Protein AF-A0A939ZIM8-F1 (afdb_monomer_lite)

Secondary structure (DSSP, 8-state):
--HHHHH--TTS--TTHHHHHTS-HHHHHHHHHHHHT-HHHHHHIIIIISSS---S-TTS---SS-HHHHHHHHHHHHHHHHHHHHHHHHHHHHHHT--HHHHHHHHHHHHHHHHHHHH-TT--HHHHHTT--STHHHHHHHHHHHTTSEEEEESS------TT-TT---PPPEEEEE--

Foldseek 3Di:
DALCCVLDPPPDPQPPLLVLLQAALVVLVVVLCCLVPPVLLVVCCVVQPPPDNRDLCPPPDCDVPGSVNLNVVSVSNSVSSVSSSVSLVVLVVCVVVDDPVLVVCLVVLVVQLVVCLVVFQLDGPVRSCVVDVDNSNSSSSSVCSNVVQKHKDAPDDDDDDDPPDSRDCPDGRITIDGDD

Structure (mmCIF, N/CA/C/O backbone):
data_AF-A0A939ZIM8-F1
#
_entry.id   AF-A0A939ZIM8-F1
#
loop_
_atom_site.group_PDB
_atom_site.id
_atom_site.type_symbol
_atom_site.label_atom_id
_atom_site.label_alt_id
_atom_site.label_comp_id
_atom_site.label_asym_id
_atom_site.label_entity_id
_atom_site.label_seq_id
_atom_site.pdbx_PDB_ins_code
_atom_site.Cartn_x
_atom_site.Cartn_y
_atom_site.Cartn_z
_atom_site.occupancy
_atom_site.B_iso_or_equiv
_atom_site.auth_seq_id
_atom_site.auth_comp_id
_atom_site.auth_asym_id
_atom_site.auth_atom_id
_atom_site.pdbx_PDB_model_num
ATOM 1 N N . MET A 1 1 ? -9.251 -16.105 5.225 1.00 58.62 1 MET A N 1
ATOM 2 C CA . MET A 1 1 ? -8.237 -15.413 4.409 1.00 58.62 1 MET A CA 1
ATOM 3 C C . MET A 1 1 ? -8.562 -13.943 4.479 1.00 58.62 1 MET A C 1
ATOM 5 O O . MET A 1 1 ? -9.682 -13.580 4.121 1.00 58.62 1 MET A O 1
ATOM 9 N N . ASN A 1 2 ? -7.667 -13.135 5.041 1.00 76.31 2 ASN A N 1
ATOM 10 C CA . ASN A 1 2 ? -7.927 -11.701 5.096 1.00 76.31 2 ASN A CA 1
ATOM 11 C C . ASN A 1 2 ? -7.755 -11.082 3.686 1.00 76.31 2 ASN A C 1
ATOM 13 O O . ASN A 1 2 ? -7.183 -11.707 2.790 1.00 76.31 2 ASN A O 1
ATOM 17 N N . ILE A 1 3 ? -8.266 -9.868 3.463 1.00 86.12 3 ILE A N 1
ATOM 18 C CA . ILE A 1 3 ? -8.211 -9.214 2.145 1.00 86.12 3 ILE A CA 1
ATOM 19 C C . ILE A 1 3 ? -6.773 -8.913 1.698 1.00 86.12 3 ILE A C 1
ATOM 21 O O . ILE A 1 3 ? -6.478 -8.968 0.510 1.00 86.12 3 ILE A O 1
ATOM 25 N N . TYR A 1 4 ? -5.860 -8.666 2.636 1.00 90.12 4 TYR A N 1
ATOM 26 C CA . TYR A 1 4 ? -4.444 -8.476 2.337 1.00 90.12 4 TYR A CA 1
ATOM 27 C C . TYR A 1 4 ? -3.822 -9.746 1.734 1.00 90.12 4 TYR A C 1
ATOM 29 O O . TYR A 1 4 ? -3.212 -9.677 0.673 1.00 90.12 4 TYR A O 1
ATOM 37 N N . GLU A 1 5 ? -4.039 -10.915 2.340 1.00 87.62 5 GLU A N 1
ATOM 38 C CA . GLU A 1 5 ? -3.524 -12.203 1.850 1.00 87.62 5 GLU A CA 1
ATOM 39 C C . GLU A 1 5 ? -4.113 -12.592 0.490 1.00 87.62 5 GLU A C 1
ATOM 41 O O . GLU A 1 5 ? -3.442 -13.243 -0.306 1.00 87.62 5 GLU A O 1
ATOM 46 N N . HIS A 1 6 ? -5.356 -12.183 0.215 1.00 87.62 6 HIS A N 1
ATOM 47 C CA . HIS A 1 6 ? -5.983 -12.383 -1.090 1.00 87.62 6 HIS A CA 1
ATOM 48 C C . HIS A 1 6 ? -5.281 -11.595 -2.204 1.00 87.62 6 HIS A C 1
ATOM 50 O O . HIS A 1 6 ? -5.173 -12.069 -3.332 1.00 87.62 6 HIS A O 1
ATOM 56 N N . PHE A 1 7 ? -4.836 -10.375 -1.900 1.00 90.50 7 PHE A N 1
ATOM 57 C CA . PHE A 1 7 ? -4.206 -9.486 -2.874 1.00 90.50 7 PHE A CA 1
ATOM 58 C C . PHE A 1 7 ? -2.703 -9.718 -3.000 1.00 90.50 7 PHE A C 1
ATOM 60 O O . PHE A 1 7 ? -2.153 -9.622 -4.101 1.00 90.50 7 PHE A O 1
ATOM 67 N N . PHE A 1 8 ? -2.049 -10.026 -1.884 1.00 91.38 8 PHE A N 1
ATOM 68 C CA . PHE A 1 8 ? -0.603 -10.100 -1.774 1.00 91.38 8 PHE A CA 1
ATOM 69 C C . PHE A 1 8 ? -0.187 -11.486 -1.296 1.00 91.38 8 PHE A C 1
ATOM 71 O O . PHE A 1 8 ? 0.056 -11.737 -0.116 1.00 91.38 8 PHE A O 1
ATOM 78 N N . HIS A 1 9 ? -0.079 -12.403 -2.254 1.00 80.69 9 HIS A N 1
ATOM 79 C CA . HIS A 1 9 ? 0.548 -13.695 -2.017 1.00 80.69 9 HIS A CA 1
ATOM 80 C C . HIS A 1 9 ? 2.055 -13.524 -1.806 1.00 80.69 9 HIS A C 1
ATOM 82 O O . HIS A 1 9 ? 2.715 -12.829 -2.577 1.00 80.69 9 HIS A O 1
ATOM 88 N N . LYS A 1 10 ? 2.600 -14.199 -0.786 1.00 71.75 10 LYS A N 1
ATOM 89 C CA . LYS A 1 10 ? 4.032 -14.153 -0.431 1.00 71.75 10 LYS A CA 1
ATOM 90 C C . LYS A 1 10 ? 4.967 -14.692 -1.514 1.00 71.75 10 LYS A C 1
ATOM 92 O O . LYS A 1 10 ? 6.160 -14.435 -1.459 1.00 71.75 10 LYS A O 1
ATOM 97 N N . GLU A 1 11 ? 4.433 -15.468 -2.451 1.00 71.81 11 GLU A N 1
ATOM 98 C CA . GLU A 1 11 ? 5.189 -16.040 -3.569 1.00 71.81 11 GLU A CA 1
ATOM 99 C C . GLU A 1 11 ? 5.441 -15.024 -4.692 1.00 71.81 11 GLU A C 1
ATOM 101 O O . GLU A 1 11 ? 6.295 -15.250 -5.544 1.00 71.81 11 GLU A O 1
ATOM 106 N N . ASN A 1 12 ? 4.730 -13.894 -4.687 1.00 76.88 12 ASN A N 1
ATOM 107 C CA . ASN A 1 12 ? 4.949 -12.824 -5.647 1.00 76.88 12 ASN A CA 1
ATOM 108 C C . ASN A 1 12 ? 6.072 -11.898 -5.158 1.00 76.88 12 ASN A C 1
ATOM 110 O O . ASN A 1 12 ? 6.051 -11.429 -4.018 1.00 76.88 12 ASN A O 1
ATOM 114 N N . ASP A 1 13 ? 7.009 -11.581 -6.050 1.00 74.38 13 ASP A N 1
ATOM 115 C CA . ASP A 1 13 ? 8.093 -10.624 -5.805 1.00 74.38 13 ASP A CA 1
ATOM 116 C C . ASP A 1 13 ? 7.582 -9.177 -5.947 1.00 74.38 13 ASP A C 1
ATOM 118 O O . ASP A 1 13 ? 7.803 -8.495 -6.952 1.00 74.38 13 ASP A O 1
ATOM 122 N N . TRP A 1 14 ? 6.789 -8.732 -4.965 1.00 83.56 14 TRP A N 1
ATOM 123 C CA . TRP A 1 14 ? 6.252 -7.372 -4.933 1.00 83.56 14 TRP A CA 1
ATOM 124 C C . TRP A 1 14 ? 7.333 -6.374 -4.517 1.00 83.56 14 TRP A C 1
ATOM 126 O O . TRP A 1 14 ? 7.679 -6.257 -3.337 1.00 83.56 14 TRP A O 1
ATOM 136 N N . LYS A 1 15 ? 7.825 -5.606 -5.487 1.00 80.88 15 LYS A N 1
ATOM 137 C CA . LYS A 1 15 ? 8.842 -4.580 -5.261 1.00 80.88 15 LYS A CA 1
ATOM 138 C C . LYS A 1 15 ? 8.319 -3.490 -4.319 1.00 80.88 15 LYS A C 1
ATOM 140 O O . LYS A 1 15 ? 7.326 -2.840 -4.624 1.00 80.88 15 LYS A O 1
ATOM 145 N N . ASP A 1 16 ? 8.997 -3.287 -3.189 1.00 87.38 16 ASP A N 1
ATOM 146 C CA . ASP A 1 16 ? 8.735 -2.193 -2.237 1.00 87.38 16 ASP A CA 1
ATOM 147 C C . ASP A 1 16 ? 7.272 -2.084 -1.760 1.00 87.38 16 ASP A C 1
ATOM 149 O O . ASP A 1 16 ? 6.768 -1.009 -1.430 1.00 87.38 16 ASP A O 1
ATOM 153 N N . LEU A 1 17 ? 6.579 -3.225 -1.673 1.00 92.44 17 LEU A N 1
ATOM 154 C CA . LEU A 1 17 ? 5.155 -3.300 -1.340 1.00 92.44 17 LEU A CA 1
ATOM 155 C C . LEU A 1 17 ? 4.778 -2.525 -0.067 1.00 92.44 17 LEU A C 1
ATOM 157 O O . LEU A 1 17 ? 3.786 -1.797 -0.051 1.00 92.44 17 LEU A O 1
ATOM 161 N N . ASP A 1 18 ? 5.572 -2.666 0.998 1.00 93.25 18 ASP A N 1
ATOM 162 C CA . ASP A 1 18 ? 5.320 -1.993 2.278 1.00 93.25 18 ASP A CA 1
ATOM 163 C C . ASP A 1 18 ? 5.359 -0.465 2.139 1.00 93.25 18 ASP A C 1
ATOM 165 O O . ASP A 1 18 ? 4.542 0.227 2.746 1.00 93.25 18 ASP A O 1
ATOM 169 N N . PHE A 1 19 ? 6.263 0.064 1.307 1.00 93.31 19 PHE A N 1
ATOM 170 C CA . PHE A 1 19 ? 6.347 1.495 1.029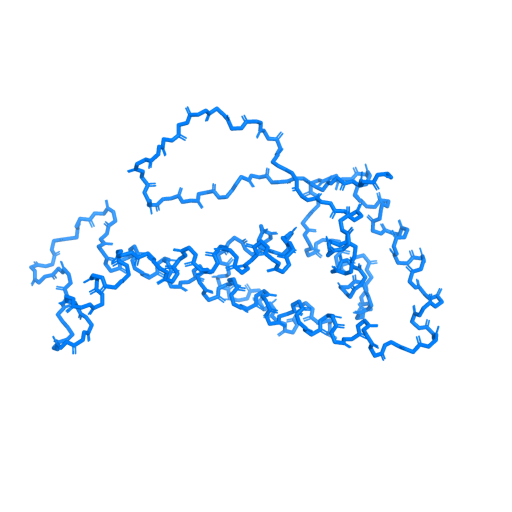 1.00 93.31 19 PHE A CA 1
ATOM 171 C C . PHE A 1 19 ? 5.074 1.995 0.341 1.00 93.31 19 PHE A C 1
ATOM 173 O O . PHE A 1 19 ? 4.508 3.001 0.765 1.00 93.31 19 PHE A O 1
ATOM 180 N N . PHE A 1 20 ? 4.583 1.284 -0.676 1.00 95.38 20 PHE A N 1
ATOM 181 C CA . PHE A 1 20 ? 3.378 1.690 -1.404 1.00 95.38 20 PHE A CA 1
ATOM 182 C C . PHE A 1 20 ? 2.101 1.543 -0.565 1.00 95.38 20 PHE A C 1
ATOM 184 O O . PHE A 1 20 ? 1.235 2.419 -0.597 1.00 95.38 20 PHE A O 1
ATOM 191 N N . LEU A 1 21 ? 1.986 0.490 0.248 1.00 96.25 21 LEU A N 1
ATOM 192 C CA . LEU A 1 21 ? 0.843 0.296 1.152 1.00 96.25 21 LEU A CA 1
ATOM 193 C C . LEU A 1 21 ? 0.703 1.418 2.188 1.00 96.25 21 LEU A C 1
ATOM 195 O O . LEU A 1 21 ? -0.404 1.714 2.631 1.00 96.25 21 LEU A O 1
ATOM 199 N N . ARG A 1 22 ? 1.804 2.084 2.540 1.00 95.81 22 ARG A N 1
ATOM 200 C CA . ARG A 1 22 ? 1.831 3.228 3.462 1.00 95.81 22 ARG A CA 1
ATOM 201 C C . ARG A 1 22 ? 1.342 4.547 2.860 1.00 95.81 22 ARG A C 1
ATOM 203 O O . ARG A 1 22 ? 1.196 5.517 3.603 1.00 95.81 22 ARG A O 1
ATOM 210 N N . LYS A 1 23 ? 1.135 4.617 1.543 1.00 96.38 23 LYS A N 1
ATOM 211 C CA . LYS A 1 23 ? 0.751 5.847 0.835 1.00 96.38 23 LYS A CA 1
ATOM 212 C C . LYS A 1 23 ? -0.759 6.012 0.737 1.00 96.38 23 LYS A C 1
ATOM 214 O O . LYS A 1 23 ? -1.500 5.027 0.697 1.00 96.38 23 LYS A O 1
ATOM 219 N N . ARG A 1 24 ? -1.213 7.261 0.648 1.00 97.38 24 ARG A N 1
ATOM 220 C CA . ARG A 1 24 ? -2.592 7.574 0.252 1.00 97.38 24 ARG A CA 1
ATOM 221 C C . ARG A 1 24 ? -2.820 7.276 -1.222 1.00 97.38 24 ARG A C 1
ATOM 223 O O . ARG A 1 24 ? -1.869 7.186 -2.004 1.00 97.38 24 ARG A O 1
ATOM 230 N N . MET A 1 25 ? -4.085 7.170 -1.619 1.00 97.56 25 MET A N 1
ATOM 231 C CA . MET A 1 25 ? -4.433 6.924 -3.021 1.00 97.56 25 MET A CA 1
ATOM 232 C C . MET A 1 25 ? -3.905 8.028 -3.947 1.00 97.56 25 MET A C 1
ATOM 234 O O . MET A 1 25 ? -3.397 7.738 -5.028 1.00 97.56 25 MET A O 1
ATOM 238 N N . SER A 1 26 ? -3.974 9.290 -3.515 1.00 96.75 26 SER A N 1
ATOM 239 C CA . SER A 1 26 ? -3.458 10.437 -4.275 1.00 96.75 26 SER A CA 1
ATOM 240 C C . SER A 1 26 ? -1.950 10.349 -4.528 1.00 96.75 26 SER A C 1
ATOM 242 O O . SER A 1 26 ? -1.504 10.547 -5.654 1.00 96.75 26 SER A O 1
ATOM 244 N N . GLU A 1 27 ? -1.174 9.965 -3.515 1.00 95.88 27 GLU A N 1
ATOM 245 C CA . GLU A 1 27 ? 0.277 9.773 -3.626 1.00 95.88 27 GLU A CA 1
ATOM 246 C C . GLU A 1 27 ? 0.620 8.619 -4.585 1.00 95.88 27 GLU A C 1
ATOM 248 O O . GLU A 1 27 ? 1.544 8.725 -5.389 1.00 95.88 27 GLU A O 1
ATOM 253 N N . LEU A 1 28 ? -0.152 7.526 -4.564 1.00 96.19 28 LEU A N 1
ATOM 254 C CA . LEU A 1 28 ? 0.017 6.415 -5.511 1.00 96.19 28 LEU A CA 1
ATOM 255 C C . LEU A 1 28 ? -0.327 6.814 -6.948 1.00 96.19 28 LEU A C 1
ATOM 257 O O . LEU A 1 28 ? 0.359 6.396 -7.880 1.00 96.19 28 LEU A O 1
ATOM 261 N N . VAL A 1 29 ? -1.361 7.638 -7.138 1.00 94.94 29 VAL A N 1
ATOM 262 C CA . VAL A 1 29 ? -1.714 8.203 -8.449 1.00 94.94 29 VAL A CA 1
ATOM 263 C C . VAL A 1 29 ? -0.563 9.041 -9.003 1.00 94.94 29 VAL A C 1
ATOM 265 O O . VAL A 1 29 ? -0.231 8.901 -10.181 1.00 94.94 29 VAL A O 1
ATOM 268 N N . GLU A 1 30 ? 0.062 9.876 -8.172 1.00 93.19 30 GLU A N 1
ATOM 269 C CA . GLU A 1 30 ? 1.224 10.681 -8.561 1.00 93.19 30 GLU A CA 1
ATOM 270 C C . GLU A 1 30 ? 2.420 9.802 -8.947 1.00 93.19 30 GLU A C 1
ATOM 272 O O . GLU A 1 30 ? 2.979 9.982 -10.030 1.00 93.19 30 GLU A O 1
ATOM 277 N N . LEU A 1 31 ? 2.762 8.806 -8.119 1.00 91.75 31 LEU A N 1
ATOM 278 C CA . LEU A 1 31 ? 3.853 7.860 -8.389 1.00 91.75 31 LEU A CA 1
ATOM 279 C C . LEU A 1 31 ? 3.624 7.076 -9.687 1.00 91.75 31 LEU A C 1
ATOM 281 O O . LEU A 1 31 ? 4.506 7.007 -10.542 1.00 91.75 31 LEU A O 1
ATOM 285 N N . ARG A 1 32 ? 2.414 6.541 -9.879 1.00 90.50 32 ARG A N 1
ATOM 286 C CA . ARG A 1 32 ? 2.025 5.843 -11.110 1.00 90.50 32 ARG A CA 1
ATOM 287 C C . ARG A 1 32 ? 2.157 6.755 -12.328 1.00 90.50 32 ARG A C 1
ATOM 289 O O . ARG A 1 32 ? 2.688 6.331 -13.349 1.00 90.50 32 ARG A O 1
ATOM 296 N N . ASN A 1 33 ? 1.651 7.985 -12.248 1.00 87.44 33 ASN A N 1
ATOM 297 C CA . ASN A 1 33 ? 1.724 8.925 -13.366 1.00 87.44 33 ASN A CA 1
ATOM 298 C C . ASN A 1 33 ? 3.174 9.285 -13.695 1.00 87.44 33 ASN A C 1
ATOM 300 O O . ASN A 1 33 ? 3.504 9.396 -14.869 1.00 87.44 33 ASN A O 1
ATOM 304 N N . HIS A 1 34 ? 4.033 9.434 -12.685 1.00 86.50 34 HIS A N 1
ATOM 305 C CA . HIS A 1 34 ? 5.453 9.690 -12.902 1.00 86.50 34 HIS A CA 1
ATOM 306 C C . HIS A 1 34 ? 6.133 8.547 -13.665 1.00 86.50 34 HIS A C 1
ATOM 308 O O . HIS A 1 34 ? 6.859 8.818 -14.612 1.00 86.50 34 HIS A O 1
ATOM 314 N N . LEU A 1 35 ? 5.837 7.291 -13.308 1.00 83.00 35 LEU A N 1
ATOM 315 C CA . LEU A 1 35 ? 6.367 6.117 -14.008 1.00 83.00 35 LEU A CA 1
ATOM 316 C C . LEU A 1 35 ? 5.820 5.986 -15.434 1.00 83.00 35 LEU A C 1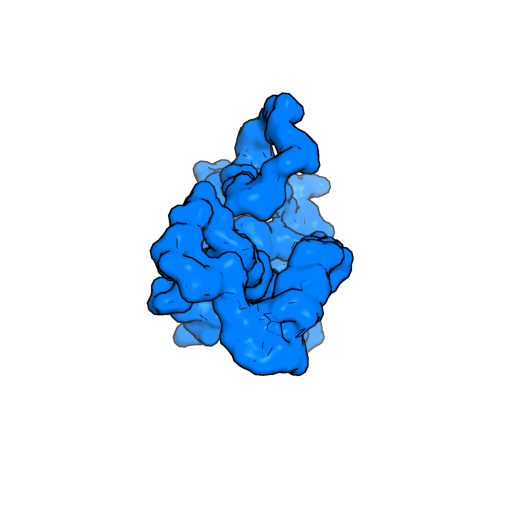
ATOM 318 O O . LEU A 1 35 ? 6.584 5.759 -16.358 1.00 83.00 35 LEU A O 1
ATOM 322 N N . ILE A 1 36 ? 4.508 6.144 -15.638 1.00 77.38 36 ILE A N 1
ATOM 323 C CA . ILE A 1 36 ? 3.893 5.993 -16.971 1.00 77.38 36 ILE A CA 1
ATOM 324 C C . ILE A 1 36 ? 4.344 7.101 -17.933 1.00 77.38 36 ILE A C 1
ATOM 326 O O . ILE A 1 36 ? 4.471 6.863 -19.130 1.00 77.38 36 ILE A O 1
ATOM 330 N N . LEU A 1 37 ? 4.555 8.318 -17.424 1.00 80.19 37 LEU A N 1
ATOM 331 C CA . LEU A 1 37 ? 5.012 9.459 -18.222 1.00 80.19 37 LEU A CA 1
ATOM 332 C C . LEU A 1 37 ? 6.539 9.512 -18.368 1.00 80.19 37 LEU A C 1
ATOM 334 O O . LEU A 1 37 ? 7.051 10.470 -18.950 1.00 80.19 37 LEU A O 1
ATOM 338 N N . ASP A 1 38 ? 7.263 8.522 -17.844 1.00 78.69 38 ASP A N 1
ATOM 339 C CA . ASP A 1 38 ? 8.706 8.422 -18.006 1.00 78.69 38 ASP A CA 1
ATOM 340 C C . ASP A 1 38 ? 9.048 8.208 -19.488 1.00 78.69 38 ASP A C 1
ATOM 342 O O . ASP A 1 38 ? 8.646 7.221 -20.118 1.00 78.69 38 ASP A O 1
ATOM 346 N N . SER A 1 39 ? 9.813 9.145 -20.054 1.00 79.06 39 SER A N 1
ATOM 347 C CA . SER A 1 39 ? 10.238 9.064 -21.447 1.00 79.06 39 SER A CA 1
ATOM 348 C C . SER A 1 39 ? 11.086 7.820 -21.703 1.00 79.06 39 SER A C 1
ATOM 350 O O . SER A 1 39 ? 11.003 7.273 -22.800 1.00 79.06 39 SER A O 1
ATOM 352 N N . TYR A 1 40 ? 11.814 7.309 -20.703 1.00 79.31 40 TYR A N 1
ATOM 353 C CA . TYR A 1 40 ? 12.622 6.098 -20.825 1.00 79.31 40 TYR A CA 1
ATOM 354 C C . TYR A 1 40 ? 11.791 4.877 -21.232 1.00 79.31 40 TYR A C 1
ATOM 356 O O . TYR A 1 40 ? 12.182 4.172 -22.160 1.00 79.31 40 TYR A O 1
ATOM 364 N N . ILE A 1 41 ? 10.632 4.651 -20.597 1.00 80.19 41 ILE A N 1
ATOM 365 C CA . ILE A 1 41 ? 9.729 3.533 -20.925 1.00 80.19 41 ILE A CA 1
ATOM 366 C C . ILE A 1 41 ? 9.284 3.649 -22.382 1.00 80.19 41 ILE A C 1
ATOM 368 O O . ILE A 1 41 ? 9.465 2.716 -23.164 1.00 80.19 41 ILE A O 1
ATOM 372 N N . SER A 1 42 ? 8.773 4.821 -22.768 1.00 79.88 42 SER A N 1
ATOM 373 C CA . SER A 1 42 ? 8.280 5.048 -24.131 1.00 79.88 42 SER A CA 1
ATOM 374 C C . SER A 1 42 ? 9.384 4.914 -25.190 1.00 79.88 42 SER A C 1
ATOM 376 O O . SER A 1 42 ? 9.174 4.328 -26.255 1.00 79.88 42 SER A O 1
ATOM 378 N N . GLU A 1 43 ? 10.593 5.397 -24.892 1.00 83.94 43 GLU A N 1
ATOM 379 C CA . GLU A 1 43 ? 11.752 5.278 -25.769 1.00 83.94 43 GLU A CA 1
ATOM 380 C C . GLU A 1 43 ? 12.212 3.828 -25.899 1.00 83.94 43 GLU A C 1
ATOM 382 O O . GLU A 1 43 ? 12.469 3.373 -27.016 1.00 83.94 43 GLU A O 1
ATOM 387 N N . TYR A 1 44 ? 12.301 3.101 -24.783 1.00 83.50 44 TYR A N 1
ATOM 388 C CA . TYR A 1 44 ? 12.674 1.692 -24.764 1.00 83.50 44 TYR A CA 1
ATOM 389 C C . TYR A 1 44 ? 11.683 0.859 -25.586 1.00 83.50 44 TYR A C 1
ATOM 391 O O . TYR A 1 44 ? 12.086 0.124 -26.488 1.00 83.50 44 TYR A O 1
ATOM 399 N N . GLU A 1 45 ? 10.381 1.034 -25.352 1.00 83.06 45 GLU A N 1
ATOM 400 C CA . GLU A 1 45 ? 9.328 0.325 -26.083 1.00 83.06 45 GLU A CA 1
ATOM 401 C C . GLU A 1 45 ? 9.378 0.609 -27.588 1.00 83.06 45 GLU A C 1
ATOM 403 O O . GLU A 1 45 ? 9.315 -0.317 -28.401 1.00 83.06 45 GLU A O 1
ATOM 408 N N . SER A 1 46 ? 9.569 1.874 -27.976 1.00 82.06 46 SER A N 1
ATOM 409 C CA . SER A 1 46 ? 9.667 2.263 -29.389 1.00 82.06 46 SER A CA 1
ATOM 410 C C . SER A 1 46 ? 10.865 1.634 -30.113 1.00 82.06 46 SER A C 1
ATOM 412 O O . SER A 1 46 ? 10.767 1.328 -31.302 1.00 82.06 46 SER A O 1
ATOM 414 N N . LYS A 1 47 ? 11.980 1.425 -29.400 1.00 80.88 47 LYS A N 1
ATOM 415 C CA . LYS A 1 47 ? 13.233 0.887 -29.948 1.00 80.88 47 LYS A CA 1
ATOM 416 C C . LYS A 1 47 ? 13.258 -0.641 -29.969 1.00 80.88 47 LYS A C 1
ATOM 418 O O . LYS A 1 47 ? 13.782 -1.212 -30.918 1.00 80.88 47 LYS A O 1
ATOM 423 N N . TYR A 1 48 ? 12.703 -1.293 -28.947 1.00 75.88 48 TYR A N 1
ATOM 424 C CA . TYR A 1 48 ? 12.924 -2.726 -28.707 1.00 75.88 48 TYR A CA 1
ATOM 425 C C . TYR A 1 48 ? 11.646 -3.581 -28.747 1.00 75.88 48 TYR A C 1
ATOM 427 O O . TYR A 1 48 ? 11.719 -4.778 -29.028 1.00 75.88 48 TYR A O 1
ATOM 435 N N . VAL A 1 49 ? 10.463 -2.995 -28.524 1.00 72.56 49 VAL A N 1
ATOM 436 C CA . VAL A 1 49 ? 9.201 -3.747 -28.359 1.00 72.56 49 VAL A CA 1
ATOM 437 C C . VAL A 1 49 ? 8.275 -3.632 -29.579 1.00 72.56 49 VAL A C 1
ATOM 439 O O . VAL A 1 49 ? 7.621 -4.611 -29.936 1.00 72.56 49 VAL A O 1
ATOM 442 N N . ILE A 1 50 ? 8.210 -2.470 -30.243 1.00 65.94 50 ILE A N 1
ATOM 443 C CA . ILE A 1 50 ? 7.083 -2.143 -31.141 1.00 65.94 50 ILE A CA 1
ATOM 444 C C . ILE A 1 50 ? 7.255 -2.606 -32.610 1.00 65.94 50 ILE A C 1
ATOM 446 O O . ILE A 1 50 ? 6.238 -2.908 -33.241 1.00 65.94 50 ILE A O 1
ATOM 450 N N . PRO A 1 51 ? 8.470 -2.776 -33.176 1.00 54.28 51 PRO A N 1
ATOM 451 C CA . PRO A 1 51 ? 8.609 -3.776 -34.246 1.00 54.28 51 PRO A CA 1
ATOM 452 C C . PRO A 1 51 ? 9.888 -4.634 -34.177 1.00 54.28 51 PRO A C 1
ATOM 454 O O . PRO A 1 51 ? 11.003 -4.127 -34.107 1.00 54.28 51 PRO A O 1
ATOM 457 N N . ASN A 1 52 ? 9.702 -5.953 -34.340 1.00 62.22 52 ASN A N 1
ATOM 458 C CA . ASN A 1 52 ? 10.714 -7.016 -34.508 1.00 62.22 52 ASN A CA 1
ATOM 459 C C . ASN A 1 52 ? 11.385 -7.594 -33.248 1.00 62.22 52 ASN A C 1
ATOM 461 O O . ASN A 1 52 ? 12.324 -8.370 -33.411 1.00 62.22 52 ASN A O 1
ATOM 465 N N . MET A 1 53 ? 10.901 -7.290 -32.032 1.00 63.59 53 MET A N 1
ATOM 466 C CA . MET A 1 53 ? 11.450 -7.836 -30.770 1.00 63.59 53 MET A CA 1
ATOM 467 C C . MET A 1 53 ? 12.985 -7.754 -30.735 1.00 63.59 53 MET A C 1
ATOM 469 O O . MET A 1 53 ? 13.680 -8.741 -30.484 1.00 63.59 53 MET A O 1
ATOM 473 N N . GLN A 1 54 ? 13.524 -6.587 -31.092 1.00 64.44 54 GLN A N 1
ATOM 474 C CA . GLN A 1 54 ? 14.964 -6.385 -31.093 1.00 64.44 54 GLN A CA 1
ATOM 475 C C . GLN A 1 54 ? 15.451 -6.409 -29.647 1.00 64.44 54 GLN A C 1
ATOM 477 O O . GLN A 1 54 ? 14.923 -5.711 -28.788 1.00 64.44 54 GLN A O 1
ATOM 482 N N . THR A 1 55 ? 16.463 -7.224 -29.371 1.00 62.81 55 THR A N 1
ATOM 483 C CA . THR A 1 55 ? 17.130 -7.194 -28.071 1.00 62.81 55 THR A CA 1
ATOM 484 C C . THR A 1 55 ? 17.957 -5.913 -27.956 1.00 62.81 55 THR A C 1
ATOM 486 O O . THR A 1 55 ? 18.618 -5.510 -28.915 1.00 62.81 55 THR A O 1
ATOM 489 N N . SER A 1 56 ? 17.978 -5.299 -26.770 1.00 65.44 56 SER A N 1
ATOM 490 C CA . SER A 1 56 ? 18.924 -4.223 -26.440 1.00 65.44 56 SER A CA 1
ATOM 491 C C . SER A 1 56 ? 20.385 -4.681 -26.441 1.00 65.44 56 SER A C 1
ATOM 493 O O . SER A 1 56 ? 21.284 -3.858 -26.299 1.00 65.44 56 SER A O 1
ATOM 495 N N . ASN A 1 57 ? 20.628 -5.981 -26.617 1.00 66.88 57 ASN A N 1
ATOM 496 C CA . ASN A 1 57 ? 21.943 -6.593 -26.658 1.00 66.88 57 ASN A CA 1
ATOM 497 C C . ASN A 1 57 ? 22.045 -7.642 -27.790 1.00 66.88 57 ASN A C 1
ATOM 499 O O . ASN A 1 57 ? 21.910 -8.844 -27.540 1.00 66.88 57 ASN A O 1
ATOM 503 N N . PRO A 1 58 ? 22.253 -7.214 -29.048 1.00 63.88 58 PRO A N 1
ATOM 504 C CA . PRO A 1 58 ? 22.343 -8.120 -30.195 1.00 63.88 58 PRO A CA 1
ATOM 505 C C . PRO A 1 58 ? 23.639 -8.950 -30.240 1.00 63.88 58 PRO A C 1
ATOM 507 O O . PRO A 1 58 ? 23.660 -9.985 -30.899 1.00 63.88 58 PRO A O 1
ATOM 510 N N . GLU A 1 59 ? 24.698 -8.537 -29.531 1.00 68.19 59 GLU A N 1
ATOM 511 C CA . GLU A 1 59 ? 26.011 -9.213 -29.520 1.00 68.19 59 GLU A CA 1
ATOM 512 C C . GLU A 1 59 ? 26.260 -10.078 -28.267 1.00 68.19 59 GLU A C 1
ATOM 514 O O . GLU A 1 59 ? 27.295 -10.732 -28.155 1.00 68.19 59 GLU A O 1
ATOM 519 N N . GLY A 1 60 ? 25.319 -10.114 -27.316 1.00 61.78 60 GLY A N 1
ATOM 520 C CA . GLY A 1 60 ? 25.442 -10.895 -26.079 1.00 61.78 60 GLY A CA 1
ATOM 521 C C . GLY A 1 60 ? 26.377 -10.288 -25.022 1.00 61.78 60 GLY A C 1
ATOM 522 O O . GLY A 1 60 ? 26.680 -10.948 -24.028 1.00 61.78 60 GLY A O 1
ATOM 523 N N . VAL A 1 61 ? 26.801 -9.031 -25.186 1.00 60.03 61 VAL A N 1
ATOM 524 C CA . VAL A 1 61 ? 27.605 -8.277 -24.211 1.00 60.03 61 VAL A CA 1
ATOM 525 C C . VAL A 1 61 ? 26.673 -7.488 -23.293 1.00 60.03 61 VAL A C 1
ATOM 527 O O . VAL A 1 61 ? 26.101 -6.477 -23.682 1.00 60.03 61 VAL A O 1
ATOM 530 N N . TYR A 1 62 ? 26.439 -8.002 -22.087 1.00 59.25 62 TYR A N 1
ATOM 531 C CA . TYR A 1 62 ? 25.552 -7.355 -21.120 1.00 59.25 62 TYR A CA 1
ATOM 532 C C . TYR A 1 62 ? 26.306 -6.268 -20.347 1.00 59.25 62 TYR A C 1
ATOM 534 O O . TYR A 1 62 ? 27.094 -6.584 -19.455 1.00 59.25 62 TYR A O 1
ATOM 542 N N . ASP A 1 63 ? 26.026 -4.999 -20.643 1.00 64.38 63 ASP A N 1
ATOM 543 C CA . ASP A 1 63 ? 26.291 -3.917 -19.692 1.00 64.38 63 ASP A CA 1
ATOM 544 C C . ASP A 1 63 ? 25.345 -4.080 -18.495 1.00 64.38 63 ASP A C 1
ATOM 546 O O . ASP A 1 63 ? 24.158 -4.352 -18.682 1.00 64.38 63 ASP A O 1
ATOM 550 N N . TYR A 1 64 ? 25.853 -3.957 -17.264 1.00 63.06 64 TYR A N 1
ATOM 551 C CA . TYR A 1 64 ? 25.032 -4.085 -16.058 1.00 63.06 64 TYR A CA 1
ATOM 552 C C . TYR A 1 64 ? 24.781 -2.722 -15.385 1.00 63.06 64 TYR A C 1
ATOM 554 O O . TYR A 1 64 ? 25.750 -2.060 -15.003 1.00 63.06 64 TYR A O 1
ATOM 562 N N . PRO A 1 65 ? 23.511 -2.339 -15.143 1.00 68.50 65 PRO A N 1
ATOM 563 C CA . PRO A 1 65 ? 22.299 -3.026 -15.589 1.00 68.50 65 PRO A CA 1
ATOM 564 C C . PRO A 1 65 ? 21.975 -2.723 -17.054 1.00 68.50 65 PRO A C 1
ATOM 566 O O . PRO A 1 65 ? 22.144 -1.599 -17.524 1.00 68.50 65 PRO A O 1
ATOM 569 N N . SER A 1 66 ? 21.461 -3.728 -17.756 1.00 77.19 66 SER A N 1
ATOM 570 C CA . SER A 1 66 ? 21.079 -3.607 -19.157 1.00 77.19 66 SER A CA 1
ATOM 571 C C . SER A 1 66 ? 19.737 -2.883 -19.297 1.00 77.19 66 SER A C 1
ATOM 573 O O . SER A 1 66 ? 18.934 -2.829 -18.361 1.00 77.19 66 SER A O 1
ATOM 575 N N . ALA A 1 67 ? 19.471 -2.307 -20.470 1.00 78.69 67 ALA A N 1
ATOM 576 C CA . ALA A 1 67 ? 18.261 -1.515 -20.684 1.00 78.69 67 ALA A CA 1
ATOM 577 C C . ALA A 1 67 ? 16.963 -2.338 -20.508 1.00 78.69 67 ALA A C 1
ATOM 579 O O . ALA A 1 67 ? 15.992 -1.851 -19.934 1.00 78.69 67 ALA A O 1
ATOM 580 N N . ASP A 1 68 ? 16.965 -3.609 -20.921 1.00 79.25 68 ASP A N 1
ATOM 581 C CA . ASP A 1 68 ? 15.886 -4.578 -20.679 1.00 79.25 68 ASP A CA 1
ATOM 582 C C . ASP A 1 68 ? 15.664 -4.860 -19.190 1.00 79.25 68 ASP A C 1
ATOM 584 O O . ASP A 1 68 ? 14.520 -4.942 -18.734 1.00 79.25 68 ASP A O 1
ATOM 588 N N . TYR A 1 69 ? 16.743 -4.947 -18.407 1.00 80.31 69 TYR A N 1
ATOM 589 C CA . TYR A 1 69 ? 16.643 -5.120 -16.963 1.00 80.31 69 TYR A CA 1
ATOM 590 C C . TYR A 1 69 ? 15.990 -3.902 -16.298 1.00 80.31 69 TYR A C 1
ATOM 592 O O . TYR A 1 69 ? 15.072 -4.063 -15.489 1.00 80.31 69 TYR A O 1
ATOM 600 N N . VAL A 1 70 ? 16.430 -2.689 -16.657 1.00 79.88 70 VAL A N 1
ATOM 601 C CA . VAL A 1 70 ? 15.876 -1.430 -16.126 1.00 79.88 70 VAL A CA 1
ATOM 602 C C . VAL A 1 70 ? 14.394 -1.302 -16.477 1.00 79.88 70 VAL A C 1
ATOM 604 O O . VAL A 1 70 ? 13.574 -1.081 -15.584 1.00 79.88 70 VAL A O 1
ATOM 607 N N . TYR A 1 71 ? 14.036 -1.539 -17.741 1.00 83.50 71 TYR A N 1
ATOM 608 C CA . TYR A 1 71 ? 12.644 -1.551 -18.193 1.00 83.50 71 TYR A CA 1
ATOM 609 C C . TYR A 1 71 ? 11.794 -2.561 -17.402 1.00 83.50 71 TYR A C 1
ATOM 611 O O . TYR A 1 71 ? 10.736 -2.219 -16.870 1.00 83.50 71 TYR A O 1
ATOM 619 N N . GLY A 1 72 ? 12.289 -3.790 -17.216 1.00 83.81 72 GLY A N 1
ATOM 620 C CA . GLY A 1 72 ? 11.610 -4.806 -16.408 1.00 83.81 72 GLY A CA 1
ATOM 621 C C . GLY A 1 72 ? 11.417 -4.399 -14.941 1.00 83.81 72 GLY A C 1
ATOM 622 O O . GLY A 1 72 ? 10.375 -4.688 -14.351 1.00 83.81 72 GLY A O 1
ATOM 623 N N . CYS A 1 73 ? 12.391 -3.708 -14.340 1.00 83.56 73 CYS A N 1
ATOM 624 C CA . CYS A 1 73 ? 12.271 -3.156 -12.988 1.00 83.56 73 CYS A CA 1
ATOM 625 C C . CYS A 1 73 ? 11.168 -2.094 -12.890 1.00 83.56 73 CYS A C 1
ATOM 627 O O . CYS A 1 73 ? 10.380 -2.140 -11.943 1.00 83.56 73 CYS A O 1
ATOM 629 N N . GLN A 1 74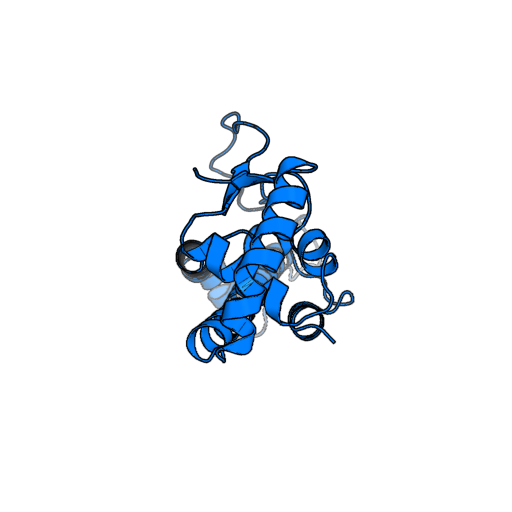 ? 11.091 -1.175 -13.856 1.00 84.12 74 GLN A N 1
ATOM 630 C CA . GLN A 1 74 ? 10.061 -0.131 -13.891 1.00 84.12 74 GLN A CA 1
ATOM 631 C C . GLN A 1 74 ? 8.658 -0.720 -14.089 1.00 84.12 74 GLN A C 1
ATOM 633 O O . GLN A 1 74 ? 7.721 -0.327 -13.393 1.00 84.12 74 GLN A O 1
ATOM 638 N N . LEU A 1 75 ? 8.513 -1.725 -14.961 1.00 86.62 75 LEU A N 1
ATOM 639 C CA . LEU A 1 75 ? 7.241 -2.429 -15.142 1.00 86.62 75 LEU A CA 1
ATOM 640 C C . LEU A 1 75 ? 6.772 -3.126 -13.858 1.00 86.62 75 LEU A C 1
ATOM 642 O O . LEU A 1 75 ? 5.608 -2.991 -13.480 1.00 86.62 75 LEU A O 1
ATOM 646 N N . ARG A 1 76 ? 7.663 -3.842 -13.155 1.00 87.31 76 ARG A N 1
ATOM 647 C CA . ARG A 1 76 ? 7.323 -4.500 -11.875 1.00 87.31 76 ARG A CA 1
ATOM 648 C C . ARG A 1 76 ? 6.888 -3.499 -10.807 1.00 87.31 76 ARG A C 1
ATOM 650 O O . ARG A 1 76 ? 5.966 -3.769 -10.034 1.00 87.31 76 ARG A O 1
ATOM 657 N N . GLU A 1 77 ? 7.526 -2.336 -10.774 1.00 88.62 77 GLU A N 1
ATOM 658 C CA . GLU A 1 77 ? 7.155 -1.253 -9.870 1.00 88.62 77 GLU A CA 1
ATOM 659 C C . GLU A 1 77 ? 5.763 -0.697 -10.188 1.00 88.62 77 GLU A C 1
ATOM 661 O O . GLU A 1 77 ? 4.905 -0.636 -9.305 1.00 88.62 77 GLU A O 1
ATOM 666 N N . ALA A 1 78 ? 5.495 -0.394 -11.463 1.00 89.00 78 ALA A N 1
ATOM 667 C CA . ALA A 1 78 ? 4.184 0.056 -11.918 1.00 89.00 78 ALA A CA 1
ATOM 668 C C . ALA A 1 78 ? 3.088 -0.977 -11.602 1.00 89.00 78 ALA A C 1
ATOM 670 O O . ALA A 1 78 ? 2.030 -0.617 -11.086 1.00 89.00 78 ALA A O 1
ATOM 671 N N . MET A 1 79 ? 3.353 -2.267 -11.834 1.00 91.00 79 MET A N 1
ATOM 672 C CA . MET A 1 79 ? 2.439 -3.355 -11.469 1.00 91.00 79 MET A CA 1
ATOM 673 C C . MET A 1 79 ? 2.157 -3.395 -9.964 1.00 91.00 79 MET A C 1
ATOM 675 O O . MET A 1 79 ? 1.006 -3.587 -9.568 1.00 91.00 79 MET A O 1
ATOM 679 N N . THR A 1 80 ? 3.175 -3.187 -9.126 1.00 93.38 80 THR A N 1
ATOM 680 C CA . THR A 1 80 ? 2.999 -3.177 -7.668 1.00 93.38 80 THR A CA 1
ATOM 681 C C . THR A 1 80 ? 2.129 -2.000 -7.232 1.00 93.38 80 THR A C 1
ATOM 683 O O . THR A 1 80 ? 1.167 -2.201 -6.491 1.00 93.38 80 THR A O 1
ATOM 686 N N . ILE A 1 81 ? 2.388 -0.794 -7.750 1.00 94.62 81 ILE A N 1
ATOM 687 C CA . ILE A 1 81 ? 1.562 0.390 -7.467 1.00 94.62 81 ILE A CA 1
ATOM 688 C C . ILE A 1 81 ? 0.113 0.145 -7.887 1.00 94.62 81 ILE A C 1
ATOM 690 O O . ILE A 1 81 ? -0.798 0.344 -7.084 1.00 94.62 81 ILE A O 1
ATOM 694 N N . LEU A 1 82 ? -0.114 -0.345 -9.110 1.00 94.38 82 LEU A N 1
ATOM 695 C CA . LEU A 1 82 ? -1.458 -0.651 -9.604 1.00 94.38 82 LEU A CA 1
ATOM 696 C C . LEU A 1 82 ? -2.164 -1.688 -8.724 1.00 94.38 82 LEU A C 1
ATOM 698 O O . LEU A 1 82 ? -3.347 -1.522 -8.422 1.00 94.38 82 LEU A O 1
ATOM 702 N N . LYS A 1 83 ? -1.451 -2.720 -8.258 1.00 95.56 83 LYS A N 1
ATOM 703 C CA . LYS A 1 83 ? -2.041 -3.728 -7.373 1.00 95.56 83 LYS A CA 1
ATOM 704 C C . LYS A 1 83 ? -2.390 -3.169 -5.996 1.00 95.56 83 LYS A C 1
ATOM 706 O O . LYS A 1 83 ? -3.435 -3.514 -5.448 1.00 95.56 83 LYS A O 1
ATOM 711 N N . VAL A 1 84 ? -1.560 -2.283 -5.448 1.00 97.19 84 VAL A N 1
ATOM 712 C CA . VAL A 1 84 ? -1.866 -1.574 -4.198 1.00 97.19 84 VAL A CA 1
ATOM 713 C C . VAL A 1 84 ? -3.074 -0.656 -4.370 1.00 97.19 84 VAL A C 1
ATOM 715 O O . VAL A 1 84 ? -3.936 -0.623 -3.497 1.00 97.19 84 VAL A O 1
ATOM 718 N N . MET A 1 85 ? -3.193 0.046 -5.497 1.00 97.69 85 MET A N 1
ATOM 719 C CA . MET A 1 85 ? -4.371 0.871 -5.787 1.00 97.69 85 MET A CA 1
ATOM 720 C C . MET A 1 85 ? -5.656 0.033 -5.883 1.00 97.69 85 MET A C 1
ATOM 722 O O . MET A 1 85 ? -6.685 0.424 -5.332 1.00 97.69 85 MET A O 1
ATOM 726 N N . ASP A 1 86 ? -5.602 -1.126 -6.541 1.00 96.88 86 ASP A N 1
ATOM 727 C CA . ASP A 1 86 ? -6.712 -2.089 -6.620 1.00 96.88 86 ASP A CA 1
ATOM 728 C C . ASP A 1 86 ? -7.128 -2.561 -5.213 1.00 96.88 86 ASP A C 1
ATOM 730 O O . ASP A 1 86 ? -8.281 -2.411 -4.805 1.00 96.88 86 ASP A O 1
ATOM 734 N N . TYR A 1 87 ? -6.153 -2.984 -4.403 1.00 96.25 87 TYR A N 1
ATOM 735 C CA . TYR A 1 87 ? -6.362 -3.369 -3.004 1.00 96.25 87 TYR A CA 1
ATOM 736 C C . TYR A 1 87 ? -7.037 -2.266 -2.174 1.00 96.25 87 TYR A C 1
ATOM 738 O O . TYR A 1 87 ? -8.064 -2.502 -1.530 1.00 96.25 87 TYR A O 1
ATOM 746 N N . LYS A 1 88 ? -6.499 -1.042 -2.219 1.00 96.62 88 LYS A N 1
ATOM 747 C CA . LYS A 1 88 ? -7.042 0.102 -1.472 1.00 96.62 88 LYS A CA 1
ATOM 748 C C . LYS A 1 88 ? -8.453 0.454 -1.929 1.00 96.62 88 LYS A C 1
ATOM 750 O O . LYS A 1 88 ? -9.306 0.749 -1.097 1.00 96.62 88 LYS A O 1
ATOM 755 N N . SER A 1 89 ? -8.736 0.346 -3.227 1.00 96.12 89 SER A N 1
ATOM 756 C CA . SER A 1 89 ? -10.081 0.564 -3.771 1.00 96.12 89 SER A CA 1
ATOM 757 C C . SER A 1 89 ? -11.096 -0.422 -3.189 1.00 96.12 89 SER A C 1
ATOM 759 O O . SER A 1 89 ? -12.208 -0.022 -2.839 1.00 96.12 89 SER A O 1
ATOM 761 N N . CYS A 1 90 ? -10.716 -1.690 -3.003 1.00 93.88 90 CYS A N 1
ATOM 762 C CA . CYS A 1 90 ? -11.564 -2.665 -2.317 1.00 93.88 90 CYS A CA 1
ATOM 763 C C . CYS A 1 90 ? -11.777 -2.324 -0.836 1.00 93.88 90 CYS A C 1
ATOM 765 O O . CYS A 1 90 ? -12.909 -2.419 -0.355 1.00 93.88 90 CYS A O 1
ATOM 767 N N . CYS A 1 91 ? -10.736 -1.882 -0.122 1.00 94.19 91 CYS A N 1
ATOM 768 C CA . CYS A 1 91 ? -10.872 -1.401 1.256 1.00 94.19 91 CYS A CA 1
ATOM 769 C C . CYS A 1 91 ? -11.827 -0.199 1.342 1.00 94.19 91 CYS A C 1
ATOM 771 O O . CYS A 1 91 ? -12.729 -0.188 2.175 1.00 94.19 91 CYS A O 1
ATOM 773 N N . PHE A 1 92 ? -11.706 0.779 0.441 1.00 94.12 92 PHE A N 1
ATOM 774 C CA . PHE A 1 92 ? -12.591 1.946 0.409 1.00 94.12 92 PHE A CA 1
ATOM 775 C C . PHE A 1 92 ? -14.037 1.568 0.095 1.00 94.12 92 PHE A C 1
ATOM 777 O O . PHE A 1 92 ? -14.956 2.026 0.774 1.00 94.12 92 PHE A O 1
ATOM 784 N N . ALA A 1 93 ? -14.254 0.694 -0.890 1.00 92.62 93 ALA A N 1
ATOM 785 C CA . ALA A 1 93 ? -15.587 0.197 -1.210 1.00 92.62 93 ALA A CA 1
ATOM 786 C C . ALA A 1 93 ? -16.220 -0.506 -0.002 1.00 92.62 93 ALA A C 1
ATOM 788 O O . ALA A 1 93 ? -17.395 -0.285 0.289 1.00 92.62 93 ALA A O 1
ATOM 789 N N . ARG A 1 94 ? -15.445 -1.302 0.740 1.00 90.75 94 ARG A N 1
ATOM 790 C CA . ARG A 1 94 ? -15.912 -1.945 1.973 1.00 90.75 94 ARG A CA 1
ATOM 791 C C . ARG A 1 94 ? -16.247 -0.922 3.055 1.00 90.75 94 ARG A C 1
ATOM 793 O O . ARG A 1 94 ? -17.325 -1.009 3.630 1.00 90.75 94 ARG A O 1
ATOM 800 N N . TYR A 1 95 ? -15.380 0.064 3.284 1.00 91.00 95 TYR A N 1
ATOM 801 C CA . TYR A 1 95 ? -15.618 1.126 4.263 1.00 91.00 95 TYR A CA 1
ATOM 802 C C . TYR A 1 95 ? -16.918 1.893 3.972 1.00 91.00 95 TYR A C 1
ATOM 804 O O . TYR A 1 95 ? -17.722 2.122 4.872 1.00 91.00 95 TYR A O 1
ATOM 812 N N . LEU A 1 96 ? -17.164 2.243 2.705 1.00 90.50 96 LEU A N 1
ATOM 813 C CA . LEU A 1 96 ? -18.373 2.961 2.283 1.00 90.50 96 LEU A CA 1
ATOM 814 C C . LEU A 1 96 ? -19.655 2.123 2.401 1.00 90.50 96 LEU A C 1
ATOM 816 O O . LEU A 1 96 ? -20.735 2.687 2.559 1.00 90.50 96 LEU A O 1
ATOM 820 N N . ASN A 1 97 ? -19.545 0.796 2.326 1.00 89.81 97 ASN A N 1
ATOM 821 C CA . ASN A 1 97 ? -20.672 -0.139 2.412 1.00 89.81 97 ASN A CA 1
ATOM 822 C C . ASN A 1 97 ? -20.736 -0.870 3.764 1.00 89.81 97 ASN A C 1
ATOM 824 O O . ASN A 1 97 ? -21.340 -1.940 3.862 1.00 89.81 97 ASN A O 1
ATOM 828 N N . ARG A 1 98 ? -20.095 -0.320 4.800 1.00 86.31 98 ARG A N 1
ATOM 829 C CA . ARG A 1 98 ? -20.011 -0.952 6.119 1.00 86.31 98 ARG A CA 1
ATOM 830 C C . ARG A 1 98 ? -21.380 -1.073 6.788 1.00 86.31 98 ARG A C 1
ATOM 832 O O . ARG A 1 98 ? -22.244 -0.202 6.658 1.00 86.31 98 ARG A O 1
ATOM 839 N N . LEU A 1 99 ? -21.566 -2.149 7.543 1.00 86.12 99 LEU A N 1
ATOM 840 C CA . LEU A 1 99 ? -22.749 -2.352 8.373 1.00 86.12 99 LEU A CA 1
ATOM 841 C C . LEU A 1 99 ? -22.561 -1.666 9.731 1.00 86.12 99 LEU A C 1
ATOM 843 O O . LEU A 1 99 ? -21.444 -1.394 10.163 1.00 86.12 99 LEU A O 1
ATOM 847 N N . LYS A 1 100 ? -23.659 -1.438 10.464 1.00 83.81 100 LYS A N 1
ATOM 848 C CA . LYS A 1 100 ? -23.603 -0.846 11.818 1.00 83.81 100 LYS A CA 1
ATOM 849 C C . LYS A 1 100 ? -22.670 -1.610 12.762 1.00 83.81 100 LYS A C 1
ATOM 851 O O . LYS A 1 100 ? -22.041 -1.019 13.627 1.00 83.81 100 LYS A O 1
ATOM 856 N N . GLU A 1 101 ? -22.594 -2.926 12.611 1.00 80.50 101 GLU A N 1
ATOM 857 C CA . GLU A 1 101 ? -21.733 -3.787 13.425 1.00 80.50 101 GLU A CA 1
ATOM 858 C C . GLU A 1 101 ? -20.243 -3.501 13.194 1.00 80.50 101 GLU A C 1
ATOM 860 O O . GLU A 1 101 ? -19.457 -3.570 14.140 1.00 80.50 101 GLU A O 1
ATOM 865 N N . ASP A 1 102 ? -19.869 -3.129 11.970 1.00 83.62 102 ASP A N 1
ATOM 866 C CA . ASP A 1 102 ? -18.501 -2.750 11.612 1.00 83.62 102 ASP A CA 1
ATOM 867 C C . ASP A 1 102 ? -18.148 -1.399 12.258 1.00 83.62 102 ASP A C 1
ATOM 869 O O . ASP A 1 102 ? -17.083 -1.248 12.858 1.00 83.62 102 ASP A O 1
ATOM 873 N N . GLU A 1 103 ? -19.090 -0.446 12.258 1.00 84.25 103 GLU A N 1
ATOM 874 C CA . GLU A 1 103 ? -18.930 0.861 12.918 1.00 84.25 103 GLU A CA 1
ATOM 875 C C . GLU A 1 103 ? -18.702 0.739 14.426 1.00 84.25 103 GLU A C 1
ATOM 877 O O . GLU A 1 103 ? -17.916 1.486 15.008 1.00 84.25 103 GLU A O 1
ATOM 882 N N . VAL A 1 104 ? -19.372 -0.223 15.067 1.00 88.38 104 VAL A N 1
ATOM 883 C CA . VAL A 1 104 ? -19.222 -0.491 16.504 1.00 88.38 104 VAL A CA 1
ATOM 884 C C . VAL A 1 104 ? -17.837 -1.066 16.821 1.00 88.38 104 VAL A C 1
ATOM 886 O O . VAL A 1 104 ? -17.281 -0.780 17.883 1.00 88.38 104 VAL A O 1
ATOM 889 N N . LYS A 1 105 ? -17.252 -1.857 15.912 1.00 89.12 105 LYS A N 1
ATOM 890 C CA . LYS A 1 105 ? -15.926 -2.476 16.091 1.00 89.12 105 LYS A CA 1
ATOM 891 C C . LYS A 1 105 ? -14.771 -1.535 15.744 1.00 89.12 105 LYS A C 1
ATOM 893 O O . LYS A 1 105 ? -13.704 -1.651 16.355 1.00 89.12 105 LYS A O 1
ATOM 898 N N . ALA A 1 106 ? -14.977 -0.597 14.820 1.00 91.25 106 ALA A N 1
ATOM 899 C CA . ALA A 1 106 ? -13.947 0.313 14.318 1.00 91.25 106 ALA A CA 1
ATOM 900 C C . ALA A 1 106 ? -13.134 1.024 15.427 1.00 91.25 106 ALA A C 1
ATOM 902 O O . ALA A 1 106 ? -11.902 0.977 15.378 1.00 91.25 106 ALA A O 1
ATOM 903 N N . PRO A 1 107 ? -13.729 1.592 16.502 1.00 93.88 107 PRO A N 1
ATOM 904 C CA . PRO A 1 107 ? -12.955 2.227 17.575 1.00 93.88 107 PRO A CA 1
ATOM 905 C C . PRO A 1 107 ? -11.970 1.285 18.283 1.00 93.88 107 PRO A C 1
ATOM 907 O O . PRO A 1 107 ? -10.864 1.702 18.648 1.00 93.88 107 PRO A O 1
ATOM 910 N N . ALA A 1 108 ? -12.347 0.017 18.471 1.00 93.75 108 ALA A N 1
ATOM 911 C CA . ALA A 1 108 ? -11.490 -0.979 19.108 1.00 93.75 108 ALA A CA 1
ATOM 912 C C . ALA A 1 108 ? -10.319 -1.363 18.191 1.00 93.75 108 ALA A C 1
ATOM 914 O O . ALA A 1 108 ? -9.176 -1.417 18.647 1.00 93.75 108 ALA A O 1
ATOM 915 N N . ILE A 1 109 ? -10.587 -1.558 16.897 1.00 94.38 109 ILE A N 1
ATOM 916 C CA . ILE A 1 109 ? -9.568 -1.843 15.877 1.00 94.38 109 ILE A CA 1
ATOM 917 C C . ILE A 1 109 ? -8.585 -0.670 15.761 1.00 94.38 109 ILE A C 1
ATOM 919 O O . ILE A 1 109 ? -7.377 -0.858 15.915 1.00 94.38 109 ILE A O 1
ATOM 923 N N . ASN A 1 110 ? -9.095 0.555 15.615 1.00 95.19 110 ASN A N 1
ATOM 924 C CA . ASN A 1 110 ? -8.284 1.771 15.511 1.00 95.19 110 ASN A CA 1
ATOM 925 C C . ASN A 1 110 ? -7.398 1.974 16.746 1.00 95.19 110 ASN A C 1
ATOM 927 O O . ASN A 1 110 ? -6.247 2.401 16.639 1.00 95.19 110 ASN A O 1
ATOM 931 N N . SER A 1 111 ? -7.891 1.613 17.934 1.00 95.06 111 SER A N 1
ATOM 932 C CA . SER A 1 111 ? -7.091 1.642 19.163 1.00 95.06 111 SER A CA 1
ATOM 933 C 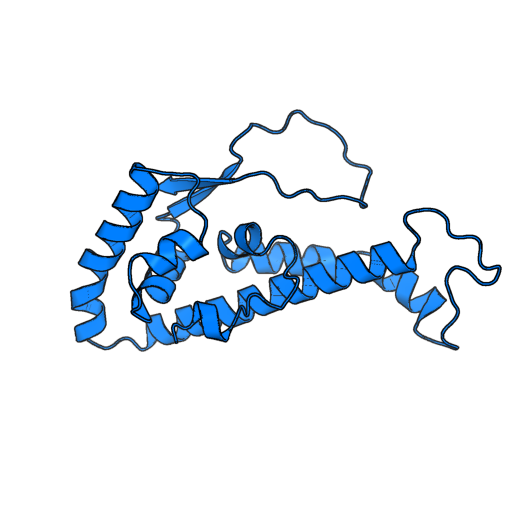C . SER A 1 111 ? -5.943 0.627 19.135 1.00 95.06 111 SER A C 1
ATOM 935 O O . SER A 1 111 ? -4.811 1.005 19.443 1.00 95.06 111 SER A O 1
ATOM 937 N N . LYS A 1 112 ? -6.179 -0.618 18.686 1.00 95.31 112 LYS A N 1
ATOM 938 C CA . LYS A 1 112 ? -5.116 -1.632 18.518 1.00 95.31 112 LYS A CA 1
ATOM 939 C C . LYS A 1 112 ? -4.029 -1.160 17.548 1.00 95.31 112 LYS A C 1
ATOM 941 O O . LYS A 1 112 ? -2.841 -1.273 17.858 1.00 95.31 112 LYS A O 1
ATOM 946 N N . VAL A 1 113 ? -4.426 -0.591 16.407 1.00 95.62 113 VAL A N 1
ATOM 947 C CA . VAL A 1 113 ? -3.501 -0.047 15.396 1.00 95.62 113 VAL A CA 1
ATOM 948 C C . VAL A 1 113 ? -2.649 1.075 15.994 1.00 95.62 113 VAL A C 1
ATOM 950 O O . VAL A 1 113 ? -1.418 1.025 15.927 1.00 95.62 113 VAL A O 1
ATOM 953 N N . ARG A 1 114 ? -3.276 2.051 16.667 1.00 96.75 114 ARG A N 1
ATOM 954 C CA . ARG A 1 114 ? -2.559 3.156 17.330 1.00 96.75 114 ARG A CA 1
ATOM 955 C C . ARG A 1 114 ? -1.607 2.655 18.411 1.00 96.75 114 ARG A C 1
ATOM 957 O O . ARG A 1 114 ? -0.486 3.150 18.506 1.00 96.75 114 ARG A O 1
ATOM 964 N N . GLU A 1 115 ? -2.012 1.682 19.221 1.00 96.31 115 GLU A N 1
ATOM 965 C CA . GLU A 1 115 ? -1.130 1.082 20.226 1.00 96.31 115 GLU A CA 1
ATOM 966 C C . GLU A 1 115 ? 0.077 0.387 19.596 1.00 96.31 115 GLU A C 1
ATOM 968 O O . GLU A 1 115 ? 1.201 0.578 20.069 1.00 96.31 115 GLU A O 1
ATOM 973 N N . ARG A 1 116 ? -0.120 -0.373 18.511 1.00 95.94 116 ARG A N 1
ATOM 974 C CA . ARG A 1 116 ? 0.988 -1.008 17.787 1.00 95.94 116 ARG A CA 1
ATOM 975 C C . ARG A 1 116 ? 1.954 0.029 17.237 1.00 95.94 116 ARG A C 1
ATOM 977 O O . ARG A 1 116 ? 3.155 -0.122 17.447 1.00 95.94 116 ARG A O 1
ATOM 984 N N . ILE A 1 117 ? 1.450 1.085 16.599 1.00 95.94 117 ILE A N 1
ATOM 985 C CA . ILE A 1 117 ? 2.278 2.168 16.055 1.00 95.94 117 ILE A CA 1
ATOM 986 C C . ILE A 1 117 ? 3.038 2.893 17.174 1.00 95.94 117 ILE A C 1
ATOM 988 O O . ILE A 1 117 ? 4.230 3.141 17.029 1.00 95.94 117 ILE A O 1
ATOM 992 N N . LYS A 1 118 ? 2.402 3.174 18.320 1.00 96.00 118 LYS A N 1
ATOM 993 C CA . LYS A 1 118 ? 3.076 3.791 19.480 1.00 96.00 118 LYS A CA 1
ATOM 994 C C . LYS A 1 118 ? 4.203 2.919 20.030 1.00 96.00 118 LYS A C 1
ATOM 996 O O . LYS A 1 118 ? 5.265 3.437 20.359 1.00 96.00 118 LYS A O 1
ATOM 1001 N N . ARG A 1 119 ? 3.975 1.606 20.142 1.00 96.19 119 ARG A N 1
ATOM 1002 C CA . ARG A 1 119 ? 4.974 0.652 20.656 1.00 96.19 119 ARG A CA 1
ATOM 1003 C C . ARG A 1 119 ? 6.099 0.402 19.654 1.00 96.19 119 ARG A C 1
ATOM 1005 O O . ARG A 1 119 ? 7.250 0.272 20.053 1.00 96.19 119 ARG A O 1
ATOM 1012 N N . ASN A 1 120 ? 5.769 0.315 18.368 1.00 95.81 120 ASN A N 1
ATOM 1013 C CA . ASN A 1 120 ? 6.721 0.091 17.290 1.00 95.81 120 ASN A CA 1
ATOM 1014 C C . ASN A 1 120 ? 6.325 0.882 16.027 1.00 95.81 120 ASN A C 1
ATOM 1016 O O . ASN A 1 120 ? 5.657 0.335 15.140 1.00 95.81 120 ASN A O 1
ATOM 1020 N N . PRO A 1 121 ? 6.807 2.131 15.886 1.00 95.06 121 PRO A N 1
ATOM 1021 C CA . PRO A 1 121 ? 6.569 2.951 14.696 1.00 95.06 121 PRO A CA 1
ATOM 1022 C C . PRO A 1 121 ? 7.094 2.318 13.403 1.00 95.06 121 PRO A C 1
ATOM 1024 O O . PRO A 1 121 ? 6.653 2.660 12.314 1.00 95.06 121 PRO A O 1
ATOM 1027 N N . SER A 1 122 ? 8.040 1.383 13.507 1.00 94.38 122 SER A N 1
ATOM 1028 C CA . SER A 1 122 ? 8.650 0.711 12.357 1.00 94.38 122 SER A CA 1
ATOM 1029 C C . SER A 1 122 ? 7.877 -0.512 11.871 1.00 94.38 122 SER A C 1
ATOM 1031 O O . SER A 1 122 ? 8.366 -1.184 10.970 1.00 94.38 122 SER A O 1
ATOM 1033 N N . SER A 1 123 ? 6.732 -0.836 12.481 1.00 94.56 123 SER A N 1
ATOM 1034 C CA . SER A 1 123 ? 5.959 -2.023 12.102 1.00 94.56 123 SER A CA 1
ATOM 1035 C C . SER A 1 123 ? 5.585 -1.972 10.626 1.00 94.56 123 SER A C 1
ATOM 1037 O O . SER A 1 123 ? 5.175 -0.910 10.150 1.00 94.56 123 SER A O 1
ATOM 1039 N N . THR A 1 124 ? 5.715 -3.086 9.908 1.00 94.25 124 THR A N 1
ATOM 1040 C CA . THR A 1 124 ? 5.244 -3.178 8.516 1.00 94.25 124 THR A CA 1
ATOM 1041 C C . THR A 1 124 ? 3.721 -3.131 8.467 1.00 94.25 124 THR A C 1
ATOM 1043 O O . THR A 1 124 ? 3.045 -3.396 9.463 1.00 94.25 124 THR A O 1
ATOM 1046 N N . TYR A 1 125 ? 3.163 -2.789 7.312 1.00 94.62 125 TYR A N 1
ATOM 1047 C CA . TYR A 1 125 ? 1.728 -2.855 7.075 1.00 94.62 125 TYR A CA 1
ATOM 1048 C C . TYR A 1 125 ? 1.189 -4.264 7.370 1.00 94.62 125 TYR A C 1
ATOM 1050 O O . TYR A 1 125 ? 0.221 -4.415 8.112 1.00 94.62 125 TYR A O 1
ATOM 1058 N N . GLU A 1 126 ? 1.872 -5.302 6.871 1.00 93.31 126 GLU A N 1
ATOM 1059 C CA . GLU A 1 126 ? 1.507 -6.706 7.108 1.00 93.31 126 GLU A CA 1
ATOM 1060 C C . GLU A 1 126 ? 1.503 -7.056 8.605 1.00 93.31 126 GLU A C 1
ATOM 1062 O O . GLU A 1 126 ? 0.589 -7.724 9.088 1.00 93.31 126 GLU A O 1
ATOM 1067 N N . GLU A 1 127 ? 2.499 -6.594 9.369 1.00 93.75 127 GLU A N 1
ATOM 1068 C CA . GLU A 1 127 ? 2.543 -6.811 10.819 1.00 93.75 127 GLU A CA 1
ATOM 1069 C C . GLU A 1 127 ? 1.358 -6.174 11.548 1.00 93.75 127 GLU A C 1
ATOM 1071 O O . GLU A 1 127 ? 0.879 -6.739 12.531 1.00 93.75 127 GLU A O 1
ATOM 1076 N N . ILE A 1 128 ? 0.901 -4.997 11.106 1.00 94.38 128 ILE A N 1
ATOM 1077 C CA . ILE A 1 128 ? -0.257 -4.326 11.708 1.00 94.38 128 ILE A CA 1
ATOM 1078 C C . ILE A 1 128 ? -1.539 -5.071 11.334 1.00 94.38 128 ILE A C 1
ATOM 1080 O O . ILE A 1 128 ? -2.358 -5.330 12.210 1.00 94.38 128 ILE A O 1
ATOM 1084 N N . VAL A 1 129 ? -1.693 -5.482 10.075 1.00 93.31 129 VAL A N 1
ATOM 1085 C CA . VAL A 1 129 ? -2.844 -6.286 9.637 1.00 93.31 129 VAL A CA 1
ATOM 1086 C C . VAL A 1 129 ? -2.939 -7.601 10.419 1.00 93.31 129 VAL A C 1
ATOM 1088 O O . VAL A 1 129 ? -4.028 -8.020 10.783 1.00 93.31 129 VAL A O 1
ATOM 1091 N N . LYS A 1 130 ? -1.816 -8.235 10.766 1.00 91.69 130 LYS A N 1
ATOM 1092 C CA . LYS A 1 130 ? -1.806 -9.479 11.561 1.00 91.69 130 LYS A CA 1
ATOM 1093 C C . LYS A 1 130 ? -2.226 -9.319 13.027 1.00 91.69 130 LYS A C 1
ATOM 1095 O O . LYS A 1 130 ? -2.342 -10.322 13.724 1.00 91.69 130 LYS A O 1
ATOM 1100 N N . LEU A 1 131 ? -2.450 -8.099 13.523 1.00 89.44 131 LEU A N 1
ATOM 1101 C CA . LEU A 1 131 ? -2.978 -7.888 14.880 1.00 89.44 131 LEU A CA 1
ATOM 1102 C C . LEU A 1 131 ? -4.422 -8.374 15.033 1.00 89.44 131 LEU A C 1
ATOM 1104 O O . LEU A 1 131 ? -4.889 -8.572 16.158 1.00 89.44 131 LEU A O 1
ATOM 1108 N N . ASP A 1 132 ? -5.141 -8.489 13.921 1.00 84.00 132 ASP A N 1
ATOM 1109 C CA . ASP A 1 132 ? -6.535 -8.890 13.891 1.00 84.00 132 ASP A CA 1
ATOM 1110 C C . ASP A 1 132 ? -6.806 -9.617 12.571 1.00 84.00 132 ASP A C 1
ATOM 1112 O O . ASP A 1 132 ? -6.666 -9.052 11.495 1.00 84.00 132 ASP A O 1
ATOM 1116 N N . GLU A 1 133 ? -7.178 -10.893 12.627 1.00 74.19 133 GLU A N 1
ATOM 1117 C CA . GLU A 1 133 ? -7.434 -11.672 11.408 1.00 74.19 133 GLU A CA 1
ATOM 1118 C C . GLU A 1 133 ? -8.742 -11.269 10.701 1.00 74.19 133 GLU A C 1
ATOM 1120 O O . GLU A 1 133 ? -9.064 -11.805 9.635 1.00 74.19 133 GLU A O 1
ATOM 1125 N N . SER A 1 134 ? -9.509 -10.328 11.268 1.00 76.88 134 SER A N 1
ATOM 1126 C CA . SER A 1 134 ? -10.700 -9.794 10.618 1.00 76.88 134 SER A CA 1
ATOM 1127 C C . SER A 1 134 ? -10.362 -9.041 9.330 1.00 76.88 134 SER A C 1
ATOM 1129 O O . SER A 1 134 ? -9.300 -8.450 9.148 1.00 76.88 134 SER A O 1
ATOM 1131 N N . LEU A 1 135 ? -11.332 -9.015 8.418 1.00 72.12 135 LEU A N 1
ATOM 1132 C CA . LEU A 1 135 ? -11.269 -8.196 7.206 1.00 72.12 135 LEU A CA 1
ATOM 1133 C C . LEU A 1 135 ? -11.327 -6.688 7.507 1.00 72.12 135 LEU A C 1
ATOM 1135 O O . LEU A 1 135 ? -11.038 -5.866 6.635 1.00 72.12 135 LEU A O 1
ATOM 1139 N N . ASP A 1 136 ? -11.702 -6.325 8.732 1.00 87.38 136 ASP A N 1
ATOM 1140 C CA . ASP A 1 136 ? -11.975 -4.949 9.123 1.00 87.38 136 ASP A CA 1
ATOM 1141 C C . ASP A 1 136 ? -10.684 -4.181 9.406 1.00 87.38 136 ASP A C 1
ATOM 1143 O O . ASP A 1 136 ? -10.607 -3.002 9.083 1.00 87.38 136 ASP A O 1
ATOM 1147 N N . ILE A 1 137 ? -9.622 -4.833 9.902 1.00 92.75 137 ILE A N 1
ATOM 1148 C CA . ILE A 1 137 ? -8.375 -4.122 10.226 1.00 92.75 137 ILE A CA 1
ATOM 1149 C C . ILE A 1 137 ? -7.713 -3.480 9.009 1.00 92.75 137 ILE A C 1
ATOM 1151 O O . ILE A 1 137 ? -7.278 -2.338 9.089 1.00 92.75 137 ILE A O 1
ATOM 1155 N N . ALA A 1 138 ? -7.681 -4.179 7.874 1.00 93.81 138 ALA A N 1
ATOM 1156 C CA . ALA A 1 138 ? -7.173 -3.634 6.620 1.00 93.81 138 ALA A CA 1
ATOM 1157 C C . ALA A 1 138 ? -7.979 -2.399 6.200 1.00 93.81 138 ALA A C 1
ATOM 1159 O O . ALA A 1 138 ? -7.416 -1.361 5.871 1.00 93.81 138 ALA A O 1
ATOM 1160 N N . THR A 1 139 ? -9.304 -2.505 6.286 1.00 93.75 139 THR A N 1
ATOM 1161 C CA . THR A 1 139 ? -10.241 -1.432 5.936 1.00 93.75 139 THR A CA 1
ATOM 1162 C C . THR A 1 139 ? -10.028 -0.197 6.810 1.00 93.75 139 THR A C 1
ATOM 1164 O O . THR A 1 139 ? -9.947 0.920 6.303 1.00 93.75 139 THR A O 1
ATOM 1167 N N . GLU A 1 140 ? -9.880 -0.404 8.116 1.00 94.75 140 GLU A N 1
ATOM 1168 C CA . GLU A 1 140 ? -9.661 0.662 9.086 1.00 94.75 140 GLU A CA 1
ATOM 1169 C C . GLU A 1 140 ? -8.279 1.313 8.942 1.00 94.75 140 GLU A C 1
ATOM 1171 O O . GLU A 1 140 ? -8.188 2.539 8.933 1.00 94.75 140 GLU A O 1
ATOM 1176 N N . ILE A 1 141 ? -7.208 0.531 8.742 1.00 95.88 141 ILE A N 1
ATOM 1177 C CA . ILE A 1 141 ? -5.870 1.077 8.457 1.00 95.88 141 ILE A CA 1
ATOM 1178 C C . ILE A 1 141 ? -5.922 1.971 7.213 1.00 95.88 141 ILE A C 1
ATOM 1180 O O . ILE A 1 141 ? -5.404 3.085 7.244 1.00 95.88 141 ILE A O 1
ATOM 1184 N N . GLU A 1 142 ? -6.560 1.507 6.135 1.00 96.31 142 GLU A N 1
ATOM 1185 C CA . GLU A 1 142 ? -6.673 2.278 4.894 1.00 96.31 142 GLU A CA 1
ATOM 1186 C C . GLU A 1 142 ? -7.453 3.575 5.071 1.00 96.31 142 GLU A C 1
ATOM 1188 O O . GLU A 1 142 ? -7.021 4.623 4.590 1.00 96.31 142 GLU A O 1
ATOM 1193 N N . HIS A 1 143 ? -8.557 3.533 5.814 1.00 95.81 143 HIS A N 1
ATOM 1194 C CA . HIS A 1 143 ? -9.284 4.743 6.167 1.00 95.81 143 HIS A CA 1
ATOM 1195 C C . HIS A 1 143 ? -8.392 5.720 6.946 1.00 95.81 143 HIS A C 1
ATOM 1197 O O . HIS A 1 143 ? -8.297 6.884 6.562 1.00 95.81 143 HIS A O 1
ATOM 1203 N N . MET A 1 144 ? -7.689 5.254 7.989 1.00 97.19 144 MET A N 1
ATOM 1204 C CA . MET A 1 144 ? -6.795 6.088 8.804 1.00 97.19 144 MET A CA 1
ATOM 1205 C C . MET A 1 144 ? -5.657 6.721 7.985 1.00 97.19 144 MET A C 1
ATOM 1207 O O . MET A 1 144 ? -5.270 7.858 8.265 1.00 97.19 144 MET A O 1
ATOM 1211 N N . ILE A 1 145 ? -5.118 6.008 6.989 1.00 97.50 145 ILE A N 1
ATOM 1212 C CA . ILE A 1 145 ? -4.113 6.540 6.053 1.00 97.50 145 ILE A CA 1
ATOM 1213 C C . ILE A 1 145 ? -4.732 7.635 5.184 1.00 97.50 145 ILE A C 1
ATOM 1215 O O . ILE A 1 145 ? -4.173 8.727 5.077 1.00 97.50 145 ILE A O 1
ATOM 1219 N N . GLU A 1 146 ? -5.892 7.367 4.583 1.00 97.12 146 GLU A N 1
ATOM 1220 C CA . GLU A 1 146 ? -6.530 8.276 3.627 1.00 97.12 146 GLU A CA 1
ATOM 1221 C C . GLU A 1 146 ? -6.953 9.599 4.280 1.00 97.12 146 GLU A C 1
ATOM 1223 O O . GLU A 1 146 ? -6.695 10.670 3.726 1.00 97.12 146 GLU A O 1
ATOM 1228 N N . VAL A 1 147 ? -7.495 9.555 5.504 1.00 95.94 147 VAL A N 1
ATOM 1229 C CA . VAL A 1 147 ? -7.836 10.773 6.265 1.00 95.94 147 VAL A CA 1
ATOM 1230 C C . VAL A 1 147 ? -6.625 11.438 6.934 1.00 95.94 147 VAL A C 1
ATOM 1232 O O . VAL A 1 147 ? -6.756 12.511 7.522 1.00 95.94 147 VAL A O 1
ATOM 1235 N N . GLY A 1 148 ? -5.439 10.829 6.846 1.00 95.62 148 GLY A N 1
ATOM 1236 C CA . GLY A 1 148 ? -4.197 11.363 7.406 1.00 95.62 148 GLY A CA 1
ATOM 1237 C C . GLY A 1 148 ? -4.074 11.252 8.929 1.00 95.62 148 GLY A C 1
ATOM 1238 O O . GLY A 1 148 ? -3.223 11.919 9.512 1.00 95.62 148 GLY A O 1
ATOM 1239 N N . GLU A 1 149 ? -4.881 10.414 9.584 1.00 96.75 149 GLU A N 1
ATOM 1240 C CA . GLU A 1 149 ? -4.746 10.113 11.018 1.00 96.75 149 GLU A CA 1
ATOM 1241 C C . GLU A 1 149 ? -3.441 9.374 11.325 1.00 96.75 149 GLU A C 1
ATOM 1243 O O . GLU A 1 149 ? -2.822 9.576 12.374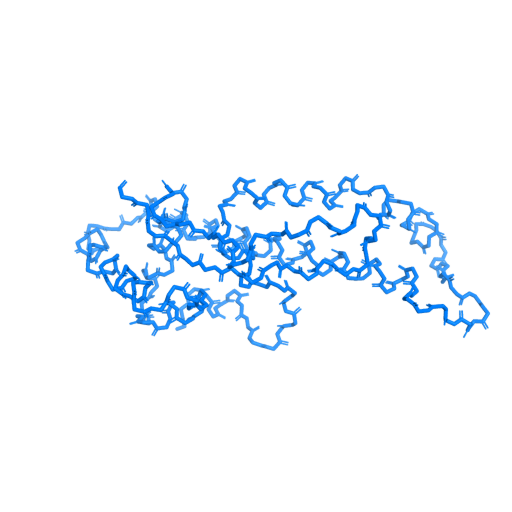 1.00 96.75 149 GLU A O 1
ATOM 1248 N N . ILE A 1 150 ? -3.017 8.502 10.411 1.00 96.75 150 ILE A N 1
ATOM 1249 C CA . ILE A 1 150 ? -1.684 7.910 10.426 1.00 96.75 150 ILE A CA 1
ATOM 1250 C C . ILE A 1 150 ? -0.993 8.234 9.116 1.00 96.75 150 ILE A C 1
ATOM 1252 O O . ILE A 1 150 ? -1.564 8.115 8.037 1.00 96.75 150 ILE A O 1
ATOM 1256 N N . VAL A 1 151 ? 0.261 8.646 9.221 1.00 95.75 151 VAL A N 1
ATOM 1257 C CA . VAL A 1 151 ? 1.098 8.975 8.074 1.00 95.75 151 VAL A CA 1
ATOM 1258 C C . VAL A 1 151 ? 2.402 8.217 8.177 1.00 95.75 151 VAL A C 1
ATOM 1260 O O . VAL A 1 151 ? 2.866 7.878 9.268 1.00 95.75 151 VAL A O 1
ATOM 1263 N N . SER A 1 152 ? 3.000 7.950 7.029 1.00 92.94 152 SER A N 1
ATOM 1264 C CA . SER A 1 152 ? 4.327 7.368 6.961 1.00 92.94 152 SER A CA 1
ATOM 1265 C C . SER A 1 152 ? 5.351 8.457 6.676 1.00 92.94 152 SER A C 1
ATOM 1267 O O . SER A 1 152 ? 5.176 9.254 5.756 1.00 92.94 152 SER A O 1
ATOM 1269 N N . GLU A 1 153 ? 6.409 8.516 7.480 1.00 90.38 153 GLU A N 1
ATOM 1270 C CA . GLU A 1 153 ? 7.508 9.466 7.311 1.00 90.38 153 GLU A CA 1
ATOM 1271 C C . GLU A 1 153 ? 8.857 8.732 7.222 1.00 90.38 153 GLU A C 1
ATOM 1273 O O . GLU A 1 153 ? 9.043 7.697 7.873 1.00 90.38 153 GLU A O 1
ATOM 1278 N N . PRO A 1 154 ? 9.830 9.249 6.450 1.00 87.81 154 PRO A N 1
ATOM 1279 C CA . PRO A 1 154 ? 11.177 8.689 6.410 1.00 87.81 154 PRO A CA 1
ATOM 1280 C C . PRO A 1 154 ? 11.808 8.644 7.808 1.00 87.81 154 PRO A C 1
ATOM 1282 O O . PRO A 1 154 ? 11.713 9.609 8.570 1.00 87.81 154 PRO A O 1
ATOM 1285 N N . LYS A 1 155 ? 12.488 7.541 8.144 1.00 78.75 155 LYS A N 1
ATOM 1286 C CA . LYS A 1 155 ? 13.221 7.404 9.416 1.00 78.75 155 LYS A CA 1
ATOM 1287 C C . LYS A 1 155 ? 14.382 8.387 9.528 1.00 78.75 155 LYS A C 1
ATOM 1289 O O . LYS A 1 155 ? 14.609 8.923 10.610 1.00 78.75 155 LYS A O 1
ATOM 1294 N N . ASP A 1 156 ? 15.050 8.646 8.408 1.00 73.62 156 ASP A N 1
ATOM 1295 C CA . ASP A 1 156 ? 16.188 9.551 8.308 1.00 73.62 156 ASP A CA 1
ATOM 1296 C C . ASP A 1 156 ? 15.858 10.724 7.376 1.00 73.62 156 ASP A C 1
ATOM 1298 O O . ASP A 1 156 ? 15.227 10.562 6.326 1.00 73.62 156 ASP A O 1
ATOM 1302 N N . LYS A 1 157 ? 16.301 11.934 7.742 1.00 55.41 157 LYS A N 1
ATOM 1303 C CA . LYS A 1 157 ? 16.271 13.076 6.820 1.00 55.41 157 LYS A CA 1
ATOM 1304 C C . LYS A 1 157 ? 17.247 12.768 5.688 1.00 55.41 157 LYS A C 1
ATOM 1306 O O . LYS A 1 157 ? 18.441 12.668 5.952 1.00 55.41 157 LYS A O 1
ATOM 1311 N N . LYS A 1 158 ? 16.757 12.646 4.448 1.00 52.69 158 LYS A N 1
ATOM 1312 C CA . LYS A 1 158 ? 17.610 12.491 3.259 1.00 52.69 158 LYS A CA 1
ATOM 1313 C C . LYS A 1 158 ? 18.729 13.545 3.287 1.00 52.69 158 LYS A C 1
ATOM 1315 O O . LYS A 1 158 ? 18.459 14.738 3.133 1.00 52.69 158 LYS A O 1
ATOM 1320 N N . THR A 1 159 ? 19.980 13.123 3.459 1.00 39.94 159 THR A N 1
ATOM 1321 C CA . THR A 1 159 ? 21.128 13.876 2.948 1.00 39.94 159 THR A CA 1
ATOM 1322 C C . THR A 1 159 ? 20.976 13.924 1.431 1.00 39.94 159 THR A C 1
ATOM 1324 O O . THR A 1 159 ? 20.750 12.896 0.800 1.00 39.94 159 THR A O 1
ATOM 1327 N N . LYS A 1 160 ? 21.004 15.127 0.849 1.00 45.19 160 LYS A N 1
ATOM 1328 C CA . LYS A 1 160 ? 20.946 15.323 -0.605 1.00 45.19 160 LYS A CA 1
ATOM 1329 C C . LYS A 1 160 ? 22.062 14.520 -1.287 1.00 45.19 160 LYS A C 1
ATOM 1331 O O . LYS A 1 160 ? 23.225 14.845 -1.090 1.00 45.19 160 LYS A O 1
ATOM 1336 N N . SER A 1 161 ? 21.687 13.534 -2.086 1.00 39.47 161 SER A N 1
ATOM 1337 C CA . SER A 1 161 ? 22.472 12.871 -3.137 1.00 39.47 161 SER A CA 1
ATOM 1338 C C . SER A 1 161 ? 21.488 11.899 -3.806 1.00 39.47 161 SER A C 1
ATOM 1340 O O . SER A 1 161 ? 20.679 11.292 -3.111 1.00 39.47 161 SER A O 1
ATOM 1342 N N . ASP A 1 162 ? 21.348 11.759 -5.117 1.00 35.56 162 ASP A N 1
ATOM 1343 C CA . ASP A 1 162 ? 21.813 12.504 -6.279 1.00 35.56 162 ASP A CA 1
ATOM 1344 C C . ASP A 1 162 ? 20.639 12.505 -7.264 1.00 35.56 162 ASP A C 1
ATOM 1346 O O . ASP A 1 162 ? 19.878 11.539 -7.333 1.00 35.56 162 ASP A O 1
ATOM 1350 N N . LYS A 1 163 ? 20.439 13.604 -7.992 1.00 38.12 163 LYS A N 1
ATOM 1351 C CA . LYS A 1 163 ? 19.291 13.763 -8.897 1.00 38.12 163 LYS A CA 1
ATOM 1352 C C . LYS A 1 163 ? 19.393 12.956 -10.199 1.00 38.12 163 LYS A C 1
ATOM 1354 O O . LYS A 1 163 ? 18.446 13.007 -10.969 1.00 38.12 163 LYS A O 1
ATOM 1359 N N . ASP A 1 164 ? 20.463 12.190 -10.411 1.00 38.03 164 ASP A N 1
ATOM 1360 C CA . ASP A 1 164 ? 20.812 11.713 -11.755 1.00 38.03 164 ASP A CA 1
ATOM 1361 C C . ASP A 1 164 ? 21.014 10.196 -11.914 1.00 38.03 164 ASP A C 1
ATOM 1363 O O . ASP A 1 164 ? 21.543 9.780 -12.935 1.00 38.03 164 ASP A O 1
ATOM 1367 N N . ASN A 1 165 ? 20.564 9.331 -10.996 1.00 36.44 165 ASN A N 1
ATOM 1368 C CA . ASN A 1 165 ? 20.664 7.878 -11.218 1.00 36.44 165 ASN A CA 1
ATOM 1369 C C . ASN A 1 165 ? 19.331 7.153 -11.002 1.00 36.44 165 ASN A C 1
ATOM 1371 O O . ASN A 1 165 ? 18.981 6.748 -9.897 1.00 36.44 165 ASN A O 1
ATOM 1375 N N . PHE A 1 166 ? 18.618 6.941 -12.107 1.00 44.97 166 PHE A N 1
ATOM 1376 C CA . PHE A 1 166 ? 17.314 6.274 -12.221 1.00 44.97 166 PHE A CA 1
ATOM 1377 C C . PHE A 1 166 ? 17.333 4.750 -11.990 1.00 44.97 166 PHE A C 1
ATOM 1379 O O . PHE A 1 166 ? 16.408 4.045 -12.377 1.00 44.97 166 PHE A O 1
ATOM 1386 N N . VAL A 1 167 ? 18.391 4.206 -11.391 1.00 44.22 167 VAL A N 1
ATOM 1387 C CA . VAL A 1 167 ? 18.661 2.763 -11.481 1.00 44.22 167 VAL A CA 1
ATOM 1388 C C . VAL A 1 167 ? 18.356 2.013 -10.181 1.00 44.22 167 VAL A C 1
ATOM 1390 O O . VAL A 1 167 ? 18.051 0.826 -10.222 1.00 44.22 167 VAL A O 1
ATOM 1393 N N . TRP A 1 168 ? 18.326 2.694 -9.033 1.00 54.28 168 TRP A N 1
ATOM 1394 C CA . TRP A 1 168 ? 18.062 2.057 -7.739 1.00 54.28 168 TRP A CA 1
ATOM 1395 C C . TRP A 1 168 ? 17.290 3.013 -6.828 1.00 54.28 168 TRP A C 1
ATOM 1397 O O . TRP A 1 168 ? 17.867 3.680 -5.969 1.00 54.28 168 TRP A O 1
ATOM 1407 N N . MET A 1 169 ? 15.973 3.128 -7.024 1.00 54.94 169 MET A N 1
ATOM 1408 C CA . MET A 1 169 ? 15.117 3.727 -6.000 1.00 54.94 169 MET A CA 1
ATOM 1409 C C . MET A 1 169 ? 14.978 2.735 -4.845 1.00 54.94 169 MET A C 1
ATOM 1411 O O . MET A 1 169 ? 13.978 2.038 -4.734 1.00 54.94 169 MET A O 1
ATOM 1415 N N . ASP A 1 170 ? 15.993 2.673 -3.982 1.00 63.44 170 ASP A N 1
ATOM 1416 C CA . ASP A 1 170 ? 15.789 2.171 -2.628 1.00 63.44 170 ASP A CA 1
ATOM 1417 C C . ASP A 1 170 ? 14.860 3.167 -1.937 1.00 63.44 170 ASP A C 1
ATOM 1419 O O . ASP A 1 170 ? 15.241 4.296 -1.586 1.00 63.44 170 ASP A O 1
ATOM 1423 N N . TYR A 1 171 ? 13.597 2.776 -1.800 1.00 74.12 171 TYR A N 1
ATOM 1424 C CA . TYR A 1 171 ? 12.634 3.590 -1.089 1.00 74.12 171 TYR A CA 1
ATOM 1425 C C . TYR A 1 171 ? 13.094 3.765 0.363 1.00 74.12 171 TYR A C 1
ATOM 1427 O O . TYR A 1 171 ? 13.601 2.829 0.993 1.00 74.12 171 TYR A O 1
ATOM 1435 N N . PRO A 1 172 ? 12.978 4.985 0.919 1.00 79.31 172 PRO A N 1
ATOM 1436 C CA . PRO A 1 172 ? 13.488 5.249 2.250 1.00 79.31 172 PRO A CA 1
ATOM 1437 C C . PRO A 1 172 ? 12.780 4.343 3.251 1.00 79.31 172 PRO A C 1
ATOM 1439 O O . PRO A 1 172 ? 11.569 4.148 3.180 1.00 79.31 172 PRO A O 1
ATOM 1442 N N . LYS A 1 173 ? 13.521 3.840 4.241 1.00 83.19 173 LYS A N 1
ATOM 1443 C CA . LYS A 1 173 ? 12.889 3.156 5.369 1.00 83.19 173 LYS A CA 1
ATOM 1444 C C . LYS A 1 173 ? 11.962 4.140 6.070 1.00 83.19 173 LYS A C 1
ATOM 1446 O O . LYS A 1 173 ? 12.416 5.180 6.550 1.00 83.19 173 LYS A O 1
ATOM 1451 N N . GLU A 1 174 ? 10.684 3.799 6.158 1.00 88.06 174 GLU A N 1
ATOM 1452 C CA . GLU A 1 174 ? 9.681 4.669 6.763 1.00 88.06 174 GLU A CA 1
ATOM 1453 C C . GLU A 1 174 ? 9.274 4.194 8.160 1.00 88.06 174 GLU A C 1
ATOM 1455 O O . GLU A 1 174 ? 9.527 3.057 8.579 1.00 88.06 174 GLU A O 1
ATOM 1460 N N . ARG A 1 175 ? 8.669 5.104 8.916 1.00 92.56 175 ARG A N 1
ATOM 1461 C CA . ARG A 1 175 ? 7.997 4.824 10.179 1.00 92.56 175 ARG A CA 1
ATOM 1462 C C . ARG A 1 175 ? 6.618 5.463 10.169 1.00 92.56 175 ARG A C 1
ATOM 1464 O O . ARG A 1 175 ? 6.422 6.53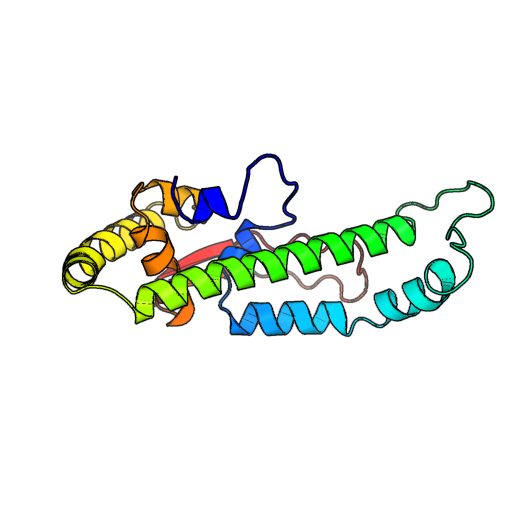9 9.613 1.00 92.56 175 ARG A O 1
ATOM 1471 N N . TRP A 1 176 ? 5.684 4.814 10.840 1.00 95.75 176 TRP A N 1
ATOM 1472 C CA . TRP A 1 176 ? 4.367 5.359 11.101 1.00 95.75 176 TRP A CA 1
ATOM 1473 C C . TRP A 1 176 ? 4.432 6.483 12.128 1.00 95.75 176 TRP A C 1
ATOM 1475 O O . TRP A 1 176 ? 5.153 6.405 13.126 1.00 95.75 176 TRP A O 1
ATOM 1485 N N . ARG A 1 177 ? 3.605 7.496 11.918 1.00 95.56 177 ARG A N 1
ATOM 1486 C CA . ARG A 1 177 ? 3.354 8.589 12.843 1.00 95.56 177 ARG A CA 1
ATOM 1487 C C . ARG A 1 177 ? 1.853 8.793 12.959 1.00 95.56 177 ARG A C 1
ATOM 1489 O O . ARG A 1 177 ? 1.154 8.838 11.956 1.00 95.56 177 ARG A O 1
ATOM 1496 N N . ILE A 1 178 ? 1.377 8.923 14.191 1.00 95.31 178 ILE A N 1
ATOM 1497 C CA . ILE A 1 178 ? -0.016 9.269 14.476 1.00 95.31 178 ILE A CA 1
ATOM 1498 C C . ILE A 1 178 ? -0.115 10.794 14.478 1.00 95.31 178 ILE A C 1
ATOM 1500 O O . ILE A 1 178 ? 0.657 11.458 15.179 1.00 95.31 178 ILE A O 1
ATOM 1504 N N . MET A 1 179 ? -1.038 11.329 13.690 1.00 91.88 179 MET A N 1
ATOM 1505 C CA . MET A 1 179 ? -1.376 12.747 13.668 1.00 91.88 179 MET A CA 1
ATOM 1506 C C . MET A 1 179 ? -2.436 13.003 14.746 1.00 91.88 179 MET A C 1
ATOM 1508 O O . MET A 1 179 ? -3.371 12.218 14.897 1.00 91.88 179 MET A O 1
ATOM 1512 N N . ALA A 1 180 ? -2.197 14.024 15.573 1.00 70.62 180 ALA A N 1
ATOM 1513 C CA . ALA A 1 180 ? -3.032 14.379 16.722 1.00 70.62 180 ALA A CA 1
ATOM 1514 C C . ALA A 1 180 ? -4.224 15.247 16.316 1.00 70.62 180 ALA A C 1
ATOM 1516 O O . ALA A 1 180 ? -4.042 16.066 15.385 1.00 70.62 180 ALA A O 1
#

Radius of gyration: 19.37 Å; chains: 1; bounding box: 51×31×55 Å

pLDDT: mean 83.17, std 15.01, range [35.56, 97.69]

Sequence (180 aa):
MNIYEHFFHKENDWKDLDFFLRKRMSELVELRNHLILDSYISEYESKYVIPNMQTSNPEGVYDYPSADYVYGCQLREAMTILKVMDYKSCCFARYLNRLKEDEVKAPAINSKVRERIKRNPSSTYEEIVKLDESLDIATEIEHMIEVGEIVSEPKDKKTKSDKDNFVWMDYPKERWRIMA